Protein AF-A0A6P1ILH3-F1 (afdb_monomer_lite)

Sequence (142 aa):
MWLHRAADTLATAYSGVSACRAGCNHCCFIPVKVSATEARVLGRAVGRLPAPVETHRPVHPEGYESPCPFLQDGSCTAYEHRPAVCRTHINLDVDDLLCRLVPGQAVPVPYLDTRLFALASIQIEPEDGAWADLRQWFPTKA

Radius of gyration: 14.7 Å; chains: 1; bounding box: 32×34×36 Å

Secondary structure (DSSP, 8-state):
-HHHHHHHHHHHHHGGG----TT--GGGGS--EEEHHHHHHHHHHTT-PPPP--TTPPPPPPSTTS--TTEETTEETTGGG--HHHHH--B-SSSSGGGS-BTTB-----B---HHHHHHHHHHS---S-EEEHHHHSPPP-

pLDDT: mean 91.42, std 8.39, range [48.34, 97.31]

Structure (mmCIF, N/CA/C/O backbone):
data_AF-A0A6P1ILH3-F1
#
_entry.id   AF-A0A6P1ILH3-F1
#
loop_
_atom_site.group_PDB
_atom_site.id
_atom_site.type_symbol
_atom_site.label_atom_id
_atom_site.label_alt_id
_atom_site.label_comp_id
_atom_site.label_asym_id
_atom_site.label_entity_id
_atom_site.label_seq_id
_atom_site.pdbx_PDB_ins_code
_atom_site.Cartn_x
_atom_site.Cartn_y
_atom_site.Cartn_z
_atom_site.occupancy
_atom_site.B_iso_or_equiv
_atom_site.auth_seq_id
_atom_site.auth_comp_id
_atom_site.auth_asym_id
_atom_site.auth_atom_id
_atom_site.pdbx_PDB_model_num
ATOM 1 N N . MET A 1 1 ? 0.131 -12.379 -10.531 1.00 85.88 1 MET A N 1
ATOM 2 C CA . MET A 1 1 ? 1.491 -12.661 -10.010 1.00 85.88 1 MET A CA 1
ATOM 3 C C . MET A 1 1 ? 1.372 -13.513 -8.750 1.00 85.88 1 MET A C 1
ATOM 5 O O . MET A 1 1 ? 0.344 -13.405 -8.090 1.00 85.88 1 MET A O 1
ATOM 9 N N . TRP A 1 2 ? 2.339 -14.385 -8.429 1.00 90.81 2 TRP A N 1
ATOM 10 C CA . TRP A 1 2 ? 2.252 -15.245 -7.232 1.00 90.81 2 TRP A CA 1
ATOM 11 C C . TRP A 1 2 ? 2.162 -14.415 -5.944 1.00 90.81 2 TRP A C 1
ATOM 13 O O . TRP A 1 2 ? 1.329 -14.722 -5.094 1.00 90.81 2 TRP A O 1
ATOM 23 N N . LEU A 1 3 ? 2.935 -13.325 -5.869 1.00 93.31 3 LEU A N 1
ATOM 24 C CA . LEU A 1 3 ? 3.016 -12.455 -4.703 1.00 93.31 3 LEU A CA 1
ATOM 25 C C . LEU A 1 3 ? 1.663 -11.816 -4.367 1.00 93.31 3 LEU A C 1
ATOM 27 O O . LEU A 1 3 ? 1.248 -11.824 -3.213 1.00 93.31 3 LEU A O 1
ATOM 31 N N . HIS A 1 4 ? 0.923 -11.349 -5.379 1.00 95.00 4 HIS A N 1
ATOM 32 C CA . HIS A 1 4 ? -0.428 -10.801 -5.187 1.00 95.00 4 HIS A CA 1
ATOM 33 C C . HIS A 1 4 ? -1.399 -11.844 -4.636 1.00 95.00 4 HIS A C 1
ATOM 35 O O . HIS A 1 4 ? -2.114 -11.547 -3.692 1.00 95.00 4 HIS A O 1
ATOM 41 N N . ARG A 1 5 ? -1.361 -13.090 -5.134 1.00 95.31 5 ARG A N 1
ATOM 42 C CA . ARG A 1 5 ? -2.217 -14.170 -4.605 1.00 95.31 5 ARG A CA 1
ATOM 43 C C . ARG A 1 5 ? -1.886 -14.513 -3.151 1.00 95.31 5 ARG A C 1
ATOM 45 O O . ARG A 1 5 ? -2.794 -14.766 -2.363 1.00 95.31 5 ARG A O 1
ATOM 52 N N . ALA A 1 6 ? -0.603 -14.520 -2.791 1.00 95.69 6 ALA A N 1
ATOM 53 C CA . ALA A 1 6 ? -0.175 -14.742 -1.412 1.00 95.69 6 ALA A CA 1
ATOM 54 C C . ALA A 1 6 ? -0.627 -13.590 -0.495 1.00 95.69 6 ALA A C 1
ATOM 56 O O . ALA A 1 6 ? -1.175 -13.839 0.578 1.00 95.69 6 ALA A O 1
ATOM 57 N N . ALA A 1 7 ? -0.480 -12.344 -0.957 1.00 96.88 7 ALA A N 1
ATOM 58 C CA . ALA A 1 7 ? -0.969 -11.158 -0.262 1.00 96.88 7 ALA A CA 1
ATOM 59 C C . ALA A 1 7 ? -2.497 -11.170 -0.081 1.00 96.88 7 ALA A C 1
ATOM 61 O O . ALA A 1 7 ? -2.979 -10.877 1.007 1.00 96.88 7 ALA A O 1
ATOM 62 N N . ASP A 1 8 ? -3.257 -11.560 -1.108 1.00 97.06 8 ASP A N 1
ATOM 63 C CA . ASP A 1 8 ? -4.720 -11.674 -1.042 1.00 97.06 8 ASP A CA 1
ATOM 64 C C . ASP A 1 8 ? -5.171 -12.771 -0.078 1.00 97.06 8 ASP A C 1
ATOM 66 O O . ASP A 1 8 ? -6.134 -12.585 0.665 1.00 97.06 8 ASP A O 1
ATOM 70 N N . THR A 1 9 ? -4.460 -13.901 -0.050 1.00 97.31 9 THR A N 1
ATOM 71 C CA . THR A 1 9 ? -4.726 -14.989 0.905 1.00 97.31 9 THR A CA 1
ATOM 72 C C . THR A 1 9 ? -4.554 -14.482 2.337 1.00 97.31 9 THR A C 1
ATOM 74 O O . THR A 1 9 ? -5.434 -14.689 3.173 1.00 97.31 9 THR A O 1
ATOM 77 N N . LEU A 1 10 ? -3.459 -13.762 2.608 1.00 96.38 10 LEU A N 1
ATOM 78 C CA . LEU A 1 10 ? -3.221 -13.136 3.907 1.00 96.38 10 LEU A CA 1
ATOM 79 C C . LEU A 1 10 ? -4.318 -12.114 4.236 1.00 96.38 10 LEU A C 1
ATOM 81 O O . LEU A 1 10 ? -4.927 -12.192 5.297 1.00 96.38 10 LEU A O 1
ATOM 85 N N . ALA A 1 11 ? -4.618 -11.191 3.320 1.00 96.25 11 ALA A N 1
ATOM 86 C CA . ALA A 1 11 ? -5.624 -10.156 3.539 1.00 96.25 11 ALA A CA 1
ATOM 87 C C . ALA A 1 11 ? -7.015 -10.735 3.819 1.00 96.25 11 ALA A C 1
ATOM 89 O O . ALA A 1 11 ? -7.710 -10.284 4.728 1.00 96.25 11 ALA A O 1
ATOM 90 N N . THR A 1 12 ? -7.392 -11.790 3.096 1.00 97.06 12 THR A N 1
ATOM 91 C CA . THR A 1 12 ? -8.659 -12.498 3.304 1.00 97.06 12 THR A CA 1
ATOM 92 C C . THR A 1 12 ? -8.727 -13.104 4.703 1.00 97.06 12 THR A C 1
ATOM 94 O O . THR A 1 12 ? -9.744 -12.947 5.379 1.00 97.06 12 THR A O 1
ATOM 97 N N . ALA A 1 13 ? -7.643 -13.731 5.173 1.00 97.19 13 ALA A N 1
ATOM 98 C CA . ALA A 1 13 ? -7.587 -14.361 6.492 1.00 97.19 13 ALA A CA 1
ATOM 99 C C . ALA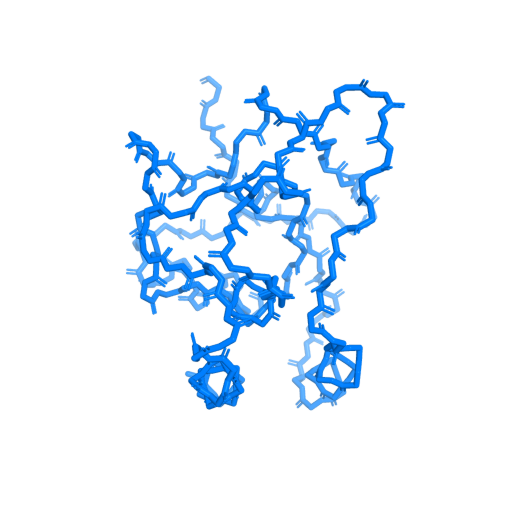 A 1 13 ? -7.805 -13.372 7.654 1.00 97.19 13 ALA A C 1
ATOM 101 O O . ALA A 1 13 ? -8.360 -13.759 8.680 1.00 97.19 13 ALA A O 1
ATOM 102 N N . TYR A 1 14 ? -7.418 -12.103 7.487 1.00 96.75 14 TYR A N 1
ATOM 103 C CA . TYR A 1 14 ? -7.552 -11.059 8.515 1.00 96.75 14 TYR A CA 1
ATOM 104 C C . TYR A 1 14 ? -8.720 -10.089 8.283 1.00 96.75 14 TYR A C 1
ATOM 106 O O . TYR A 1 14 ? -8.953 -9.203 9.102 1.00 96.75 14 TYR A O 1
ATOM 114 N N . SER A 1 15 ? -9.494 -10.260 7.208 1.00 94.69 15 SER A N 1
ATOM 115 C CA . SER A 1 15 ? -10.592 -9.349 6.847 1.00 94.69 15 SER A CA 1
ATOM 116 C C . SER A 1 15 ? -11.660 -9.189 7.939 1.00 94.69 15 SER A C 1
ATOM 118 O O . SER A 1 15 ? -12.214 -8.107 8.096 1.00 94.69 15 SER A O 1
ATOM 120 N N . GLY A 1 16 ? -11.918 -10.231 8.737 1.00 96.06 16 GLY A N 1
ATOM 121 C CA . GLY A 1 16 ? -12.905 -10.194 9.826 1.00 96.06 16 GLY A CA 1
ATOM 122 C C . GLY A 1 16 ? -12.478 -9.403 11.068 1.00 96.06 16 GLY A C 1
ATOM 123 O O . GLY A 1 16 ? -13.304 -9.174 11.947 1.00 96.06 16 GLY A O 1
ATOM 124 N N . VAL A 1 17 ? -11.208 -9.000 11.157 1.00 96.88 17 VAL A N 1
ATOM 125 C CA . VAL A 1 17 ? -10.638 -8.248 12.291 1.00 96.88 17 VAL A CA 1
ATOM 126 C C . VAL A 1 17 ? -9.958 -6.954 11.836 1.00 96.88 17 VAL A C 1
ATOM 128 O O . VAL A 1 17 ? -9.096 -6.424 12.531 1.00 96.88 17 VAL A O 1
ATOM 131 N N . SER A 1 18 ? -10.317 -6.466 10.648 1.00 96.75 18 SER A N 1
ATOM 132 C CA . SER A 1 18 ? -9.734 -5.277 10.036 1.00 96.75 18 SER A CA 1
ATOM 133 C C . SER A 1 18 ? -10.805 -4.297 9.573 1.00 96.75 18 SER A C 1
ATOM 135 O O . SER A 1 18 ? -11.870 -4.697 9.104 1.00 96.75 18 SER A O 1
ATOM 137 N N . ALA A 1 19 ? -10.485 -3.003 9.608 1.00 95.62 19 ALA A N 1
ATOM 138 C CA . ALA A 1 19 ? -11.309 -1.964 9.006 1.00 95.62 19 ALA A CA 1
ATOM 139 C C . ALA A 1 19 ? -10.998 -1.744 7.513 1.00 95.62 19 ALA A C 1
ATOM 141 O O . ALA A 1 19 ? -11.727 -1.012 6.831 1.00 95.62 19 ALA A O 1
ATOM 142 N N . CYS A 1 20 ? -9.922 -2.338 6.984 1.00 95.69 20 CYS A N 1
ATOM 143 C CA . CYS A 1 20 ? -9.495 -2.166 5.599 1.00 95.69 20 CYS A CA 1
ATOM 144 C C . CYS A 1 20 ? -10.535 -2.706 4.605 1.00 95.69 20 CYS A C 1
ATOM 146 O O . CYS A 1 20 ? -10.891 -3.880 4.615 1.00 95.69 20 CYS A O 1
ATOM 148 N N . ARG A 1 21 ? -10.981 -1.846 3.686 1.00 94.31 21 ARG A N 1
ATOM 149 C CA . ARG A 1 21 ? -11.964 -2.167 2.637 1.00 94.31 21 ARG A CA 1
ATOM 150 C C . ARG A 1 21 ? -11.845 -1.206 1.459 1.00 94.31 21 ARG A C 1
ATOM 152 O O . ARG A 1 21 ? -11.141 -0.198 1.555 1.00 94.31 21 ARG A O 1
ATOM 159 N N . ALA A 1 22 ? -12.522 -1.505 0.353 1.00 95.00 22 ALA A N 1
ATOM 160 C CA . ALA A 1 22 ? -12.638 -0.567 -0.760 1.00 95.00 22 ALA A CA 1
ATOM 161 C C . ALA A 1 22 ? -13.255 0.751 -0.261 1.00 95.00 22 ALA A C 1
ATOM 163 O O . ALA A 1 22 ? -14.223 0.737 0.497 1.00 95.00 22 ALA A O 1
ATOM 164 N N . GLY A 1 23 ? -12.645 1.881 -0.629 1.00 93.19 23 GLY A N 1
ATOM 165 C CA . GLY A 1 23 ? -13.019 3.217 -0.145 1.00 93.19 23 GLY A CA 1
ATOM 166 C C . GLY A 1 23 ? -12.278 3.699 1.114 1.00 93.19 23 GLY A C 1
ATOM 167 O O . GLY A 1 23 ? -12.288 4.894 1.384 1.00 93.19 23 GLY A O 1
ATOM 168 N N . CYS A 1 24 ? -11.577 2.831 1.857 1.00 95.00 24 CYS A N 1
ATOM 169 C CA . CYS A 1 24 ? -10.597 3.285 2.855 1.00 95.00 24 CYS A CA 1
ATOM 170 C C . CYS A 1 24 ? -9.284 3.665 2.149 1.00 95.00 24 CYS A C 1
ATOM 172 O O . CYS A 1 24 ? -8.783 2.895 1.325 1.00 95.00 24 CYS A O 1
ATOM 174 N N . ASN A 1 25 ? -8.731 4.845 2.446 1.00 96.31 25 ASN A N 1
ATOM 175 C CA . ASN A 1 25 ? -7.664 5.442 1.637 1.00 96.31 25 ASN A CA 1
ATOM 176 C C . ASN A 1 25 ? -6.511 6.080 2.429 1.00 96.31 25 ASN A C 1
ATOM 178 O O . ASN A 1 25 ? -5.640 6.687 1.815 1.00 96.31 25 ASN A O 1
ATOM 182 N N . HIS A 1 26 ? -6.441 5.933 3.754 1.00 95.62 26 HIS A N 1
ATOM 183 C CA . HIS A 1 26 ? -5.383 6.588 4.540 1.00 95.62 26 HIS A CA 1
ATOM 184 C C . HIS A 1 26 ? -3.972 6.145 4.132 1.00 95.62 26 HIS A C 1
ATOM 186 O O . HIS A 1 26 ? -3.066 6.967 4.017 1.00 95.62 26 HIS A O 1
ATOM 192 N N . CYS A 1 27 ? -3.799 4.866 3.780 1.00 94.50 27 CYS A N 1
ATOM 193 C CA . CYS A 1 27 ? -2.537 4.353 3.241 1.00 94.50 27 CYS A CA 1
ATOM 194 C C . CYS A 1 27 ? -2.172 4.931 1.857 1.00 94.50 27 CYS A C 1
ATOM 196 O O . CYS A 1 27 ? -1.030 4.817 1.422 1.00 94.50 27 CYS A O 1
ATOM 198 N N . CYS A 1 28 ? -3.100 5.594 1.159 1.00 96.31 28 CYS A N 1
ATOM 199 C CA . CYS A 1 28 ? -2.786 6.308 -0.080 1.00 96.31 28 CYS A CA 1
ATOM 200 C C . CYS A 1 28 ? -2.012 7.608 0.174 1.00 96.31 28 CYS A C 1
ATOM 202 O O . CYS A 1 28 ? -1.545 8.210 -0.785 1.00 96.31 28 CYS A O 1
ATOM 204 N N . PHE A 1 29 ? -1.855 8.043 1.424 1.00 95.56 29 PHE A N 1
ATOM 205 C CA . PHE A 1 29 ? -1.145 9.272 1.789 1.00 95.56 29 PHE A CA 1
ATOM 206 C C . PHE A 1 29 ? 0.192 9.014 2.492 1.00 95.56 29 PHE A C 1
ATOM 208 O O . PHE A 1 29 ? 0.855 9.956 2.916 1.00 95.56 29 PHE A O 1
ATOM 215 N N . ILE A 1 30 ? 0.613 7.750 2.579 1.00 94.12 30 ILE A N 1
ATOM 216 C CA . ILE A 1 30 ? 1.924 7.361 3.108 1.00 94.12 30 ILE A CA 1
ATOM 217 C C . ILE A 1 30 ? 2.834 6.856 1.979 1.00 94.12 30 ILE A C 1
ATOM 219 O O . ILE A 1 30 ? 2.369 6.621 0.850 1.00 94.12 30 ILE A O 1
ATOM 223 N N . PRO A 1 31 ? 4.134 6.694 2.251 1.00 93.62 31 PRO A N 1
ATOM 224 C CA . PRO A 1 31 ? 5.047 6.031 1.349 1.00 93.62 31 PRO A CA 1
ATOM 225 C C . PRO A 1 31 ? 4.691 4.570 1.106 1.00 93.62 31 PRO A C 1
ATOM 227 O O . PRO A 1 31 ? 4.496 3.787 2.033 1.00 93.62 31 PRO A O 1
ATOM 230 N N . VAL A 1 32 ? 4.683 4.186 -0.162 1.00 93.88 32 VAL A N 1
ATOM 231 C CA . VAL A 1 32 ? 4.442 2.823 -0.620 1.00 93.88 32 VAL A CA 1
ATOM 232 C C . VAL A 1 32 ? 5.552 2.461 -1.590 1.00 93.88 32 VAL A C 1
ATOM 234 O O . VAL A 1 32 ? 5.485 2.770 -2.782 1.00 93.88 32 VAL A O 1
ATOM 237 N N . LYS A 1 33 ? 6.589 1.805 -1.066 1.00 92.12 33 LYS A N 1
ATOM 238 C CA . LYS A 1 33 ? 7.704 1.309 -1.871 1.00 92.12 33 LYS A CA 1
ATOM 239 C C . LYS A 1 33 ? 7.349 -0.016 -2.512 1.00 92.12 33 LYS A C 1
ATOM 241 O O . LYS A 1 33 ? 6.954 -0.950 -1.820 1.00 92.12 33 LYS A O 1
ATOM 246 N N . VAL A 1 34 ? 7.555 -0.090 -3.818 1.00 92.75 34 VAL A N 1
ATOM 247 C CA . VAL A 1 34 ? 7.351 -1.305 -4.596 1.00 92.75 34 VAL A CA 1
ATOM 248 C C 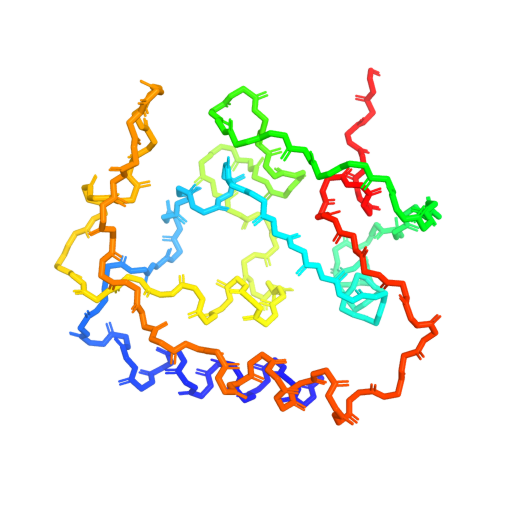. VAL A 1 34 ? 8.531 -1.551 -5.516 1.00 92.75 34 VAL A C 1
ATOM 250 O O . VAL A 1 34 ? 9.252 -0.631 -5.921 1.00 92.75 34 VAL A O 1
ATOM 253 N N . SER A 1 35 ? 8.683 -2.824 -5.825 1.00 91.62 35 SER A N 1
ATOM 254 C CA . SER A 1 35 ? 9.661 -3.375 -6.739 1.00 91.62 35 SER A CA 1
ATOM 255 C C . SER A 1 35 ? 9.391 -2.915 -8.183 1.00 91.62 35 SER A C 1
ATOM 257 O O . SER A 1 35 ? 8.264 -2.531 -8.536 1.00 91.62 35 SER A O 1
ATOM 259 N N . ALA A 1 36 ? 10.398 -2.975 -9.055 1.00 91.56 36 ALA A N 1
ATOM 260 C CA . ALA A 1 36 ? 10.209 -2.650 -10.469 1.00 91.56 36 ALA A CA 1
ATOM 261 C C . ALA A 1 36 ? 9.257 -3.648 -11.154 1.00 91.56 36 ALA A C 1
ATOM 263 O O . ALA A 1 36 ? 8.505 -3.283 -12.064 1.00 91.56 36 ALA A O 1
ATOM 264 N N . THR A 1 37 ? 9.246 -4.910 -10.714 1.00 91.50 37 THR A N 1
ATOM 265 C CA . THR A 1 37 ? 8.300 -5.927 -11.196 1.00 91.50 37 THR A CA 1
ATOM 266 C C . THR A 1 37 ? 6.865 -5.576 -10.822 1.00 91.50 37 THR A C 1
ATOM 268 O O . THR A 1 37 ? 6.002 -5.551 -11.706 1.00 91.50 37 THR A O 1
ATOM 271 N N . GLU A 1 38 ? 6.602 -5.238 -9.556 1.00 93.94 38 GLU A N 1
ATOM 272 C CA . GLU A 1 38 ? 5.280 -4.798 -9.102 1.00 93.94 38 GLU A CA 1
ATOM 273 C C . GLU A 1 38 ? 4.815 -3.551 -9.860 1.00 93.94 38 GLU A C 1
ATOM 275 O O . GLU A 1 38 ? 3.678 -3.513 -10.336 1.00 93.94 38 GLU A O 1
ATOM 280 N N . ALA A 1 39 ? 5.700 -2.567 -10.056 1.00 94.88 39 ALA A N 1
ATOM 281 C CA . ALA A 1 39 ? 5.392 -1.357 -10.815 1.00 94.88 39 ALA A CA 1
ATOM 282 C C . ALA A 1 39 ? 5.015 -1.673 -12.276 1.00 94.88 39 ALA A C 1
ATOM 284 O O . ALA A 1 39 ? 4.024 -1.155 -12.789 1.00 94.88 39 ALA A O 1
ATOM 285 N N . ARG A 1 40 ? 5.731 -2.579 -12.955 1.00 94.31 40 ARG A N 1
ATOM 286 C CA . ARG A 1 40 ? 5.386 -3.015 -14.324 1.00 94.31 40 ARG A CA 1
ATOM 287 C C . ARG A 1 40 ? 4.073 -3.805 -14.375 1.00 94.31 40 ARG A C 1
ATOM 289 O O . ARG A 1 40 ? 3.340 -3.712 -15.361 1.00 94.31 40 ARG A O 1
ATOM 296 N N . VAL A 1 41 ? 3.771 -4.616 -13.359 1.00 94.75 41 VAL A N 1
ATOM 297 C CA . VAL A 1 41 ? 2.493 -5.348 -13.262 1.00 94.75 41 VAL A CA 1
ATOM 298 C C . VAL A 1 41 ? 1.331 -4.378 -13.069 1.00 94.75 41 VAL A C 1
ATOM 300 O O . VAL A 1 41 ? 0.381 -4.426 -13.848 1.00 94.75 41 VAL A O 1
ATOM 303 N N . LEU A 1 42 ? 1.439 -3.467 -12.100 1.00 96.44 42 LEU A N 1
ATOM 304 C CA . LEU A 1 42 ? 0.447 -2.424 -11.850 1.00 96.44 42 LEU A CA 1
ATOM 305 C C . LEU A 1 42 ? 0.246 -1.554 -13.093 1.00 96.44 42 LEU A C 1
ATOM 307 O O . LEU A 1 42 ? -0.882 -1.361 -13.538 1.00 96.44 42 LEU A O 1
ATOM 311 N N . GLY A 1 43 ? 1.342 -1.105 -13.703 1.00 96.88 43 GLY A N 1
ATOM 312 C CA . GLY A 1 43 ? 1.308 -0.241 -14.873 1.00 96.88 43 GLY A CA 1
ATOM 313 C C . GLY A 1 43 ? 0.604 -0.860 -16.081 1.00 96.88 43 GLY A C 1
ATOM 314 O O . GLY A 1 43 ? -0.193 -0.198 -16.745 1.00 96.88 43 GLY A O 1
ATOM 315 N N . ARG A 1 44 ? 0.824 -2.158 -16.334 1.00 96.69 44 ARG A N 1
ATOM 316 C CA . ARG A 1 44 ? 0.087 -2.901 -17.369 1.00 96.69 44 ARG A CA 1
ATOM 317 C C . ARG A 1 44 ? -1.407 -2.979 -17.070 1.00 96.69 44 ARG A C 1
ATOM 319 O O . ARG A 1 44 ? -2.201 -2.811 -17.987 1.00 96.69 44 ARG A O 1
ATOM 326 N N . ALA A 1 45 ? -1.779 -3.216 -15.814 1.00 95.94 45 ALA A N 1
ATOM 327 C CA . ALA A 1 45 ? -3.179 -3.354 -15.422 1.00 95.94 45 ALA A CA 1
ATOM 328 C C . ALA A 1 45 ? -3.962 -2.036 -15.544 1.00 95.94 45 ALA A C 1
ATOM 330 O O . ALA A 1 45 ? -5.124 -2.045 -15.932 1.00 95.94 45 ALA A O 1
ATOM 331 N N . VAL A 1 46 ? -3.314 -0.903 -15.261 1.00 95.38 46 VAL A N 1
ATOM 332 C CA . VAL A 1 46 ? -3.943 0.431 -15.286 1.00 95.38 46 VAL A CA 1
ATOM 333 C C . VAL A 1 46 ? -3.675 1.216 -16.577 1.00 95.38 46 VAL A C 1
ATOM 335 O O . VAL A 1 46 ? -4.044 2.383 -16.675 1.00 95.38 46 VAL A O 1
ATOM 338 N N . GLY A 1 47 ? -3.000 0.615 -17.563 1.00 95.88 47 GLY A N 1
ATOM 339 C CA . GLY A 1 47 ? -2.693 1.262 -18.843 1.00 95.88 47 GLY A CA 1
ATOM 340 C C . GLY A 1 47 ? -1.701 2.431 -18.752 1.00 95.88 47 GLY A C 1
ATOM 341 O O . GLY A 1 47 ? -1.724 3.325 -19.596 1.00 95.88 47 GLY A O 1
ATOM 342 N N . ARG A 1 48 ? -0.823 2.448 -17.741 1.00 94.94 48 ARG A N 1
ATOM 343 C CA . ARG A 1 48 ? 0.170 3.509 -17.504 1.00 94.94 48 ARG A CA 1
ATOM 344 C C . ARG A 1 48 ? 1.538 2.896 -17.243 1.00 94.94 48 ARG A C 1
ATOM 346 O O . ARG A 1 48 ? 1.706 2.182 -16.267 1.00 94.94 48 ARG A O 1
ATOM 353 N N . LEU A 1 49 ? 2.537 3.180 -18.072 1.00 95.31 49 LEU A N 1
ATOM 354 C CA . LEU A 1 49 ? 3.885 2.643 -17.853 1.00 95.31 49 LEU A CA 1
ATOM 355 C C . LEU A 1 49 ? 4.579 3.327 -16.659 1.00 95.31 49 LEU A C 1
ATOM 357 O O . LEU A 1 49 ? 4.408 4.537 -16.485 1.00 95.31 49 LEU A O 1
ATOM 361 N N . PRO A 1 50 ? 5.362 2.582 -15.852 1.00 95.12 50 PRO A N 1
ATOM 362 C CA . PRO A 1 50 ? 6.186 3.183 -14.814 1.00 95.12 50 PRO A CA 1
ATOM 363 C C . PRO A 1 50 ? 7.316 4.019 -15.435 1.00 95.12 50 PRO A C 1
ATOM 365 O O . PRO A 1 50 ? 7.890 3.649 -16.461 1.00 95.12 50 PRO A O 1
ATOM 368 N N . ALA A 1 51 ? 7.638 5.144 -14.805 1.00 93.44 51 ALA A N 1
ATOM 369 C CA . ALA A 1 51 ? 8.773 5.984 -15.157 1.00 93.44 51 ALA A CA 1
ATOM 370 C C . ALA A 1 51 ? 10.098 5.320 -14.737 1.00 93.44 51 ALA A C 1
ATOM 372 O O . ALA A 1 51 ? 10.126 4.579 -13.752 1.00 93.44 51 ALA A O 1
ATOM 373 N N . PRO A 1 52 ? 11.214 5.597 -15.433 1.00 90.06 52 PRO A N 1
ATOM 374 C CA . PRO A 1 52 ? 12.540 5.278 -14.920 1.00 90.06 52 PRO A CA 1
ATOM 375 C C . PRO A 1 52 ? 12.761 5.959 -13.565 1.00 90.06 52 PRO A C 1
ATOM 377 O O . PRO A 1 52 ? 12.453 7.142 -13.404 1.00 90.06 52 PRO A O 1
ATOM 380 N N . VAL A 1 53 ? 13.304 5.222 -12.600 1.00 87.56 53 VAL A N 1
ATOM 381 C CA . VAL A 1 53 ? 13.634 5.745 -11.270 1.00 87.56 53 VAL A CA 1
ATOM 382 C C . VAL A 1 53 ? 15.136 5.681 -11.050 1.00 87.56 53 VAL A C 1
ATOM 384 O O . VAL A 1 53 ? 15.789 4.699 -11.395 1.00 87.56 53 VAL A O 1
ATOM 387 N N . GLU A 1 54 ? 15.687 6.742 -10.472 1.00 79.31 54 GLU A N 1
ATOM 388 C CA . GLU A 1 54 ? 17.075 6.761 -10.025 1.00 79.31 54 GLU A CA 1
ATOM 389 C C . GLU A 1 54 ? 17.206 6.002 -8.702 1.00 79.31 54 GLU A C 1
ATOM 391 O O . GLU A 1 54 ? 16.406 6.176 -7.776 1.00 79.31 54 GLU A O 1
ATOM 396 N N . THR A 1 55 ? 18.244 5.177 -8.594 1.00 68.50 55 THR A N 1
ATOM 397 C CA . THR A 1 55 ? 18.620 4.527 -7.337 1.00 68.50 55 THR A CA 1
ATOM 398 C C . THR A 1 55 ? 18.889 5.582 -6.261 1.00 68.50 55 THR A C 1
ATOM 400 O O . THR A 1 55 ? 19.551 6.580 -6.531 1.00 68.50 55 THR A O 1
ATOM 403 N N . HIS A 1 56 ? 18.415 5.349 -5.033 1.00 70.38 56 HIS A N 1
ATOM 404 C CA . HIS A 1 56 ? 18.590 6.237 -3.866 1.00 70.38 56 HIS A CA 1
ATOM 405 C C . HIS A 1 56 ? 17.819 7.565 -3.886 1.00 70.38 56 HIS A C 1
ATOM 407 O O . HIS A 1 56 ? 18.049 8.411 -3.019 1.00 70.38 56 HIS A O 1
ATOM 413 N N . ARG A 1 57 ? 16.860 7.757 -4.799 1.00 75.31 57 ARG A N 1
ATOM 414 C CA . ARG A 1 57 ? 15.993 8.938 -4.750 1.00 75.31 57 ARG A CA 1
ATOM 415 C C . ARG A 1 57 ? 15.181 8.961 -3.439 1.00 75.31 57 ARG A C 1
ATOM 417 O O . ARG A 1 57 ? 14.550 7.950 -3.111 1.00 75.31 57 ARG A O 1
ATOM 424 N N . PRO A 1 58 ? 15.144 10.091 -2.703 1.00 76.00 58 PRO A N 1
ATOM 425 C CA . PRO A 1 58 ? 14.394 10.190 -1.458 1.00 76.00 58 PRO A CA 1
ATOM 426 C C . PRO A 1 58 ? 12.926 9.829 -1.647 1.00 76.00 58 PRO A C 1
ATOM 428 O O . PRO A 1 58 ? 12.299 10.185 -2.647 1.00 76.00 58 PRO A O 1
ATOM 431 N N . VAL A 1 59 ? 12.395 9.118 -0.661 1.00 75.94 59 VAL A N 1
ATOM 432 C CA . VAL A 1 59 ? 10.979 8.769 -0.581 1.00 75.94 59 VAL A CA 1
ATOM 433 C C . VAL A 1 59 ? 10.164 10.052 -0.468 1.00 75.94 59 VAL A C 1
ATOM 435 O O . VAL A 1 59 ? 10.585 10.986 0.214 1.00 75.94 59 VAL A O 1
ATOM 438 N N . HIS A 1 60 ? 9.009 10.103 -1.128 1.00 76.44 60 HIS A N 1
ATOM 439 C CA . HIS A 1 60 ? 8.091 11.221 -0.937 1.00 76.44 60 HIS A CA 1
ATOM 440 C C . HIS A 1 60 ? 7.628 11.293 0.526 1.00 76.44 60 HIS A C 1
ATOM 442 O O . HIS A 1 60 ? 7.441 10.243 1.141 1.00 76.44 60 HIS A O 1
ATOM 448 N N . PRO A 1 61 ? 7.463 12.500 1.092 1.00 79.38 61 PRO A N 1
ATOM 449 C CA . PRO A 1 61 ? 6.978 12.653 2.458 1.00 79.38 61 PRO A CA 1
ATOM 450 C C . PRO A 1 61 ? 5.532 12.159 2.589 1.00 79.38 61 PRO A C 1
ATOM 452 O O . PRO A 1 61 ? 4.765 12.176 1.624 1.00 79.38 61 PRO A O 1
ATOM 455 N N . GLU A 1 62 ? 5.164 11.726 3.793 1.00 82.06 62 GLU A N 1
ATOM 456 C CA . GLU A 1 62 ? 3.782 11.374 4.128 1.00 82.06 62 GLU A CA 1
ATOM 457 C C . GLU A 1 62 ? 2.931 12.638 4.301 1.00 82.06 62 GLU A C 1
ATOM 459 O O . GLU A 1 62 ? 3.438 13.691 4.695 1.00 82.06 62 GLU A O 1
ATOM 464 N N . GLY A 1 63 ? 1.627 12.529 4.051 1.00 88.88 63 GLY A N 1
A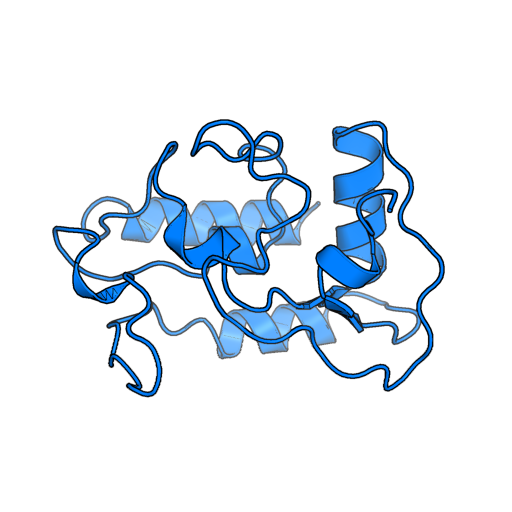TOM 465 C CA . GLY A 1 63 ? 0.673 13.604 4.310 1.00 88.88 63 GLY A CA 1
ATOM 466 C C . GLY A 1 63 ? -0.419 13.722 3.254 1.00 88.88 63 GLY A C 1
ATOM 467 O O . GLY A 1 63 ? -0.274 13.282 2.112 1.00 88.88 63 GLY A O 1
ATOM 468 N N . TYR A 1 64 ? -1.519 14.376 3.633 1.00 91.69 64 TYR A N 1
ATOM 469 C CA . TYR A 1 64 ? -2.676 14.572 2.754 1.00 91.69 64 TYR A CA 1
ATOM 470 C C . TYR A 1 64 ? -2.373 15.422 1.507 1.00 91.69 64 TYR A C 1
ATOM 472 O O . TYR A 1 64 ? -3.081 15.319 0.509 1.00 91.69 64 TYR A O 1
ATOM 480 N N . GLU A 1 65 ? -1.286 16.196 1.528 1.00 91.00 65 GLU A N 1
ATOM 481 C CA . GLU A 1 65 ? -0.800 16.990 0.391 1.00 91.00 65 GLU A CA 1
ATOM 482 C C . GLU A 1 65 ? -0.042 16.158 -0.658 1.00 91.00 65 GLU A C 1
ATOM 484 O O . GLU A 1 65 ? 0.225 16.640 -1.757 1.00 91.00 65 GLU A O 1
ATOM 489 N N . SER A 1 66 ? 0.299 14.900 -0.350 1.00 89.94 66 SER A N 1
ATOM 490 C CA . SER A 1 66 ? 1.008 14.001 -1.265 1.00 89.94 66 SER A CA 1
ATOM 491 C C . SER A 1 66 ? 0.224 12.704 -1.502 1.00 89.94 66 SER A C 1
ATOM 493 O O . SER A 1 66 ? 0.656 11.621 -1.093 1.00 89.94 66 SER A O 1
ATOM 495 N N . PRO A 1 67 ? -0.948 12.757 -2.160 1.00 94.38 67 PRO A N 1
ATOM 496 C CA . PRO A 1 67 ? -1.723 11.558 -2.451 1.00 94.38 67 PRO A CA 1
ATOM 497 C C . PRO A 1 67 ? -0.987 10.611 -3.407 1.00 94.38 67 PRO A C 1
ATOM 499 O O . PRO A 1 67 ? -0.196 11.012 -4.262 1.00 94.38 67 PRO A O 1
ATOM 502 N N . CYS A 1 68 ? -1.291 9.323 -3.283 1.00 95.38 68 CYS A N 1
ATOM 503 C CA . CYS A 1 68 ? -0.921 8.302 -4.250 1.00 95.38 68 CYS A CA 1
ATOM 504 C C . CYS A 1 68 ? -1.478 8.671 -5.641 1.00 95.38 68 CYS A C 1
ATOM 506 O O . CYS A 1 68 ? -2.639 9.074 -5.733 1.00 95.38 68 CYS A O 1
ATOM 508 N N . PRO A 1 69 ? -0.734 8.450 -6.743 1.00 95.50 69 PRO A N 1
ATOM 509 C CA . PRO A 1 69 ? -1.185 8.784 -8.100 1.00 95.50 69 PRO A CA 1
ATOM 510 C C . PRO A 1 69 ? -2.426 8.019 -8.581 1.00 95.50 69 PRO A C 1
ATOM 512 O O . PRO A 1 69 ? -2.941 8.312 -9.657 1.00 95.50 69 PRO A O 1
ATOM 515 N N . PHE A 1 70 ? -2.856 7.004 -7.828 1.00 96.56 70 PHE A N 1
ATOM 516 C CA . PHE A 1 70 ? -4.034 6.182 -8.107 1.00 96.56 70 PHE A CA 1
ATOM 517 C C . PHE A 1 70 ? -5.210 6.494 -7.174 1.00 96.56 70 PHE A C 1
ATOM 519 O O . PHE A 1 70 ? -6.202 5.771 -7.190 1.00 96.56 70 PHE A O 1
ATOM 526 N N . LEU A 1 71 ? -5.112 7.521 -6.327 1.00 96.75 71 LEU A N 1
ATOM 527 C CA . LEU A 1 71 ? -6.231 7.986 -5.515 1.00 96.75 71 LEU A CA 1
ATOM 528 C C . LEU A 1 71 ? -7.059 9.001 -6.312 1.00 96.75 71 LEU A C 1
ATOM 530 O O . LEU A 1 71 ? -6.534 10.027 -6.734 1.00 96.75 71 LEU A O 1
ATOM 534 N N . GLN A 1 72 ? -8.352 8.734 -6.482 1.00 96.00 72 GLN A N 1
ATOM 535 C CA . GLN A 1 72 ? -9.302 9.633 -7.135 1.00 96.00 72 GLN A CA 1
ATOM 536 C C . GLN A 1 72 ? -10.619 9.640 -6.357 1.00 96.00 72 GLN A C 1
ATOM 538 O O . GLN A 1 72 ? -11.149 8.578 -6.042 1.00 96.00 72 GLN A O 1
ATOM 543 N N . ASP A 1 73 ? -11.126 10.828 -6.013 1.00 95.19 73 ASP A N 1
ATOM 544 C CA . ASP A 1 73 ? -12.402 11.013 -5.299 1.00 95.19 73 ASP A CA 1
ATOM 545 C C . ASP A 1 73 ? -12.539 10.118 -4.051 1.00 95.19 73 ASP A C 1
ATOM 547 O O . ASP A 1 73 ? -13.566 9.497 -3.783 1.00 95.19 73 ASP A O 1
ATOM 551 N N . GLY A 1 74 ? -11.444 9.999 -3.295 1.00 94.56 74 GLY A N 1
ATOM 552 C CA . GLY A 1 74 ? -11.370 9.182 -2.084 1.00 94.56 74 GLY A CA 1
ATOM 553 C C . GLY A 1 74 ? -11.252 7.671 -2.317 1.00 94.56 74 GLY A C 1
ATOM 554 O O . GLY A 1 74 ? -11.145 6.927 -1.345 1.00 94.56 74 GLY A O 1
ATOM 555 N N . SER A 1 75 ? -11.198 7.204 -3.562 1.00 96.56 75 SER A N 1
ATOM 556 C CA . SER A 1 75 ? -11.121 5.783 -3.913 1.00 96.56 75 SER A CA 1
ATOM 557 C C . SER A 1 75 ? -9.863 5.451 -4.714 1.00 96.56 75 SER A C 1
ATOM 559 O O . SER A 1 75 ? -9.390 6.231 -5.536 1.00 96.56 75 SER A O 1
ATOM 561 N N . CYS A 1 76 ? -9.295 4.268 -4.478 1.00 96.50 76 CYS A N 1
ATOM 562 C CA . CYS A 1 76 ? -8.155 3.794 -5.258 1.00 96.50 76 CYS A CA 1
ATOM 563 C C . CYS A 1 76 ? -8.637 3.263 -6.614 1.00 96.50 76 CYS A C 1
ATOM 565 O O . CYS A 1 76 ? -9.325 2.246 -6.672 1.00 96.50 76 CYS A O 1
ATOM 567 N N . THR A 1 77 ? -8.228 3.897 -7.710 1.00 96.19 77 THR A N 1
ATOM 568 C CA . THR A 1 77 ? -8.563 3.470 -9.081 1.00 96.19 77 THR A CA 1
ATOM 569 C C . THR A 1 77 ? -7.888 2.157 -9.476 1.00 96.19 77 THR A C 1
ATOM 571 O O . THR A 1 77 ? -8.312 1.495 -10.417 1.00 96.19 77 THR A O 1
ATOM 574 N N . ALA A 1 78 ? -6.864 1.745 -8.727 1.00 96.12 78 ALA A N 1
ATOM 575 C CA . ALA A 1 78 ? -6.140 0.495 -8.912 1.00 96.12 78 ALA A CA 1
ATOM 576 C C . ALA A 1 78 ? -6.445 -0.545 -7.817 1.00 96.12 78 ALA A C 1
ATOM 578 O O . ALA A 1 78 ? -5.618 -1.423 -7.584 1.00 96.12 78 ALA A O 1
ATOM 579 N N . TYR A 1 79 ? -7.584 -0.454 -7.114 1.00 96.31 79 TYR A N 1
ATOM 580 C CA . TYR A 1 79 ? -7.860 -1.254 -5.908 1.00 96.31 79 TYR A CA 1
ATOM 581 C C . TYR A 1 79 ? -7.658 -2.771 -6.104 1.00 96.31 79 TYR A C 1
ATOM 583 O O . TYR A 1 79 ? -6.967 -3.412 -5.307 1.00 96.31 79 TYR A O 1
ATOM 591 N N . GLU A 1 80 ? -8.180 -3.320 -7.204 1.00 95.56 80 GLU A N 1
ATOM 592 C CA . GLU A 1 80 ? -8.056 -4.741 -7.572 1.00 95.56 80 GLU A CA 1
ATOM 593 C C . GLU A 1 80 ? -6.642 -5.135 -8.018 1.00 95.56 80 GLU A C 1
ATOM 595 O O . GLU A 1 80 ? -6.261 -6.306 -7.989 1.00 95.56 80 GLU A O 1
ATOM 600 N N . HIS A 1 81 ? -5.820 -4.157 -8.395 1.00 96.12 81 HIS A N 1
ATOM 601 C CA . HIS A 1 81 ? -4.457 -4.335 -8.899 1.00 96.12 81 HIS A CA 1
ATOM 602 C C . HIS A 1 81 ? -3.397 -3.792 -7.940 1.00 96.12 81 HIS A C 1
ATOM 604 O O . HIS A 1 81 ? -2.234 -3.657 -8.320 1.00 96.12 81 HIS A O 1
ATOM 610 N N . ARG A 1 82 ? -3.785 -3.514 -6.690 1.00 96.75 82 ARG A N 1
ATOM 611 C CA . ARG A 1 82 ? -2.894 -3.009 -5.647 1.00 96.75 82 ARG A CA 1
ATOM 612 C C . ARG A 1 82 ? -1.627 -3.871 -5.527 1.00 96.75 82 ARG A C 1
ATOM 614 O O . ARG A 1 82 ? -1.721 -5.100 -5.619 1.00 96.75 82 ARG A O 1
ATOM 621 N N . PRO A 1 83 ? -0.460 -3.254 -5.296 1.00 96.12 83 PRO A N 1
ATOM 622 C CA . PRO A 1 83 ? 0.757 -3.975 -4.947 1.00 96.12 83 PRO A CA 1
ATOM 623 C C . PRO A 1 83 ? 0.592 -4.818 -3.682 1.00 96.12 83 PRO A C 1
ATOM 625 O O . PRO A 1 83 ? -0.311 -4.578 -2.875 1.00 96.12 83 PRO A O 1
ATOM 628 N N . ALA A 1 84 ? 1.495 -5.771 -3.479 1.00 96.06 84 ALA A N 1
ATOM 629 C CA . ALA A 1 84 ? 1.482 -6.675 -2.337 1.00 96.06 84 ALA A CA 1
ATOM 630 C C . ALA A 1 84 ? 1.486 -5.911 -1.008 1.00 96.06 84 ALA A C 1
ATOM 632 O O . ALA A 1 84 ? 0.626 -6.152 -0.166 1.00 96.06 84 ALA A O 1
ATOM 633 N N . VAL A 1 85 ? 2.356 -4.904 -0.877 1.00 95.75 85 VAL A N 1
ATOM 634 C CA . VAL A 1 85 ? 2.419 -4.048 0.318 1.00 95.75 85 VAL A CA 1
ATOM 635 C C . VAL A 1 85 ? 1.084 -3.349 0.608 1.00 95.75 85 VAL A C 1
ATOM 637 O O . VAL A 1 85 ? 0.656 -3.298 1.752 1.00 95.75 85 VAL A O 1
ATOM 640 N N . CYS A 1 86 ? 0.352 -2.887 -0.411 1.00 96.62 86 CYS A N 1
ATOM 641 C CA . CYS A 1 86 ? -0.955 -2.250 -0.218 1.00 96.62 86 CYS A CA 1
ATOM 642 C C . CYS A 1 86 ? -2.057 -3.236 0.191 1.00 96.62 86 CYS A C 1
ATOM 644 O O . CYS A 1 86 ? -3.060 -2.819 0.769 1.00 96.62 86 CYS A O 1
ATOM 646 N N . ARG A 1 87 ? -1.916 -4.519 -0.163 1.00 96.69 87 ARG A N 1
ATOM 647 C CA . ARG A 1 87 ? -2.847 -5.589 0.228 1.00 96.69 87 ARG A CA 1
ATOM 648 C C . ARG A 1 87 ? -2.587 -6.056 1.654 1.00 96.69 87 ARG A C 1
ATOM 650 O O . ARG A 1 87 ? -3.537 -6.382 2.351 1.00 96.69 87 ARG A O 1
ATOM 657 N N . THR A 1 88 ? -1.323 -6.080 2.074 1.00 96.62 88 THR A N 1
ATOM 658 C CA . THR A 1 88 ? -0.906 -6.607 3.378 1.00 96.62 88 THR A CA 1
ATOM 659 C C . THR A 1 88 ? -0.756 -5.534 4.460 1.00 96.62 88 THR A C 1
ATOM 661 O O . THR A 1 88 ? -0.706 -5.878 5.637 1.00 96.62 88 THR A O 1
ATOM 664 N N . HIS A 1 89 ? -0.729 -4.243 4.109 1.00 96.19 89 HIS A N 1
ATOM 665 C CA . HIS A 1 89 ? -0.758 -3.123 5.064 1.00 96.19 89 HIS A CA 1
ATOM 666 C C . HIS A 1 89 ? -2.153 -2.962 5.683 1.00 96.19 89 HIS A C 1
ATOM 668 O O . HIS A 1 89 ? -2.940 -2.094 5.301 1.00 96.19 89 HIS A O 1
ATOM 674 N N . ILE A 1 90 ? -2.471 -3.875 6.595 1.00 96.25 90 ILE A N 1
ATOM 675 C CA . ILE A 1 90 ? -3.804 -4.096 7.155 1.00 96.25 90 ILE A CA 1
ATOM 676 C C . ILE A 1 90 ? -3.818 -3.590 8.589 1.00 96.25 90 ILE A C 1
ATOM 678 O O . ILE A 1 90 ? -2.979 -4.006 9.386 1.00 96.25 90 ILE A O 1
ATOM 682 N N . ASN A 1 91 ? -4.770 -2.726 8.935 1.00 97.12 91 ASN A N 1
ATOM 683 C CA . ASN A 1 91 ? -5.006 -2.377 10.331 1.00 97.12 91 ASN A CA 1
ATOM 684 C C . ASN A 1 91 ? -5.813 -3.484 11.027 1.00 97.12 91 ASN A C 1
ATOM 686 O O . ASN A 1 91 ? -6.748 -4.030 10.447 1.00 97.12 91 ASN A O 1
ATOM 690 N N . LEU A 1 92 ? -5.456 -3.816 12.262 1.00 97.25 92 LEU A N 1
ATOM 691 C CA . LEU A 1 92 ? -6.154 -4.790 13.099 1.00 97.25 92 LEU A CA 1
ATOM 692 C C . LEU A 1 92 ? -6.995 -4.046 14.136 1.00 97.25 92 LEU A C 1
ATOM 694 O O . LEU A 1 92 ? -6.677 -4.030 15.323 1.00 97.25 92 LEU A O 1
ATOM 698 N N . ASP A 1 93 ? -8.026 -3.363 13.649 1.00 96.12 93 ASP A N 1
ATOM 699 C CA . ASP A 1 93 ? -8.940 -2.558 14.455 1.00 96.12 93 ASP A CA 1
ATOM 700 C C . ASP A 1 93 ? -10.344 -2.553 13.827 1.00 96.12 93 ASP A C 1
ATOM 702 O O . ASP A 1 93 ? -10.516 -2.933 12.664 1.00 96.12 93 ASP A O 1
ATOM 706 N N . VAL A 1 94 ? -11.347 -2.120 14.589 1.00 94.19 94 VAL A N 1
ATOM 707 C CA . VAL A 1 94 ? -12.754 -2.065 14.158 1.00 94.19 94 VAL A CA 1
ATOM 708 C C . VAL A 1 94 ? -13.043 -0.895 13.213 1.00 94.19 94 VAL A C 1
ATOM 710 O O . VAL A 1 94 ? -14.002 -0.951 12.441 1.00 94.19 94 VAL A O 1
ATOM 713 N N . ASP A 1 95 ? -12.222 0.159 13.247 1.00 95.94 95 ASP A N 1
ATOM 714 C CA . ASP A 1 95 ? -12.361 1.349 12.407 1.00 95.94 95 ASP A CA 1
ATOM 715 C C . ASP A 1 95 ? -11.013 1.878 11.872 1.00 95.94 95 ASP A C 1
ATOM 717 O O . ASP A 1 95 ? -9.954 1.287 12.077 1.00 95.94 95 ASP A O 1
ATOM 721 N N . ASP A 1 96 ? -11.058 2.961 11.090 1.00 95.69 96 ASP A N 1
ATOM 722 C CA . ASP A 1 96 ? -9.884 3.587 10.469 1.00 95.69 96 ASP A CA 1
ATOM 723 C C . ASP A 1 96 ? -9.254 4.726 11.288 1.00 95.69 96 ASP A C 1
ATOM 725 O O . ASP A 1 96 ? -8.326 5.373 10.798 1.00 95.69 96 ASP A O 1
ATOM 729 N N . LEU A 1 97 ? -9.734 5.005 12.505 1.00 96.00 97 LEU A N 1
ATOM 730 C CA . LEU A 1 97 ? -9.405 6.221 13.253 1.00 96.00 97 LEU A CA 1
ATOM 731 C C . LEU A 1 97 ? -7.898 6.399 13.436 1.00 96.00 97 LEU A C 1
ATOM 733 O O . LEU A 1 97 ? -7.371 7.479 13.175 1.00 96.00 97 LEU A O 1
ATOM 737 N N . LEU A 1 98 ? -7.202 5.331 13.831 1.00 95.94 98 LEU A N 1
ATOM 738 C CA . LEU A 1 98 ? -5.755 5.358 14.047 1.00 95.94 98 LEU A CA 1
ATOM 739 C C . LEU A 1 98 ? -4.962 5.492 12.742 1.00 95.94 98 LEU A C 1
ATOM 741 O O . LEU A 1 98 ? -3.822 5.938 12.768 1.00 95.94 98 LEU A O 1
ATOM 745 N N . CYS A 1 99 ? -5.550 5.156 11.593 1.00 95.69 99 CYS A N 1
ATOM 746 C CA . CYS A 1 99 ? -4.882 5.313 10.302 1.00 95.69 99 CYS A CA 1
ATOM 747 C C . CYS A 1 99 ? -4.834 6.776 9.833 1.00 95.69 99 CYS A C 1
ATOM 749 O O . CYS A 1 99 ? -4.109 7.078 8.886 1.00 95.69 99 CYS A O 1
ATOM 751 N N . ARG A 1 100 ? -5.606 7.682 10.448 1.00 94.94 100 ARG A N 1
ATOM 752 C CA . ARG A 1 100 ? -5.658 9.096 10.059 1.00 94.94 100 ARG A CA 1
ATOM 753 C C . ARG A 1 100 ? -4.331 9.779 10.356 1.00 94.94 100 ARG A C 1
ATOM 755 O O . ARG A 1 100 ? -3.810 9.692 11.466 1.00 94.94 100 ARG A O 1
ATOM 762 N N . LEU A 1 101 ? -3.810 10.499 9.367 1.00 92.44 101 LEU A N 1
ATOM 763 C CA . LEU A 1 101 ? -2.547 11.208 9.516 1.00 92.44 101 LEU A CA 1
ATOM 764 C C . LEU A 1 101 ? -2.758 12.469 10.355 1.00 92.44 101 LEU A C 1
ATOM 766 O O . LEU A 1 101 ? -3.588 13.318 10.026 1.00 92.44 101 LEU A O 1
ATOM 770 N N . VAL A 1 102 ? -1.976 12.600 11.424 1.00 92.12 102 VAL A N 1
ATOM 771 C CA . VAL A 1 102 ? -1.940 13.791 12.276 1.00 92.12 102 VAL A CA 1
ATOM 772 C C . VAL A 1 102 ? -0.568 14.446 12.103 1.00 92.12 102 VAL A C 1
ATOM 774 O O . VAL A 1 102 ? 0.443 13.822 12.434 1.00 92.12 102 VAL A O 1
ATOM 777 N N . PRO A 1 103 ? -0.490 15.680 11.566 1.00 88.94 103 PRO A N 1
ATOM 778 C CA . PRO A 1 103 ? 0.787 16.347 11.336 1.00 88.94 103 PRO A CA 1
ATOM 779 C C . PRO A 1 103 ? 1.657 16.399 12.597 1.00 88.94 103 PRO A C 1
ATOM 781 O O . PRO A 1 103 ? 1.216 16.853 13.650 1.00 88.94 103 PRO A O 1
ATOM 784 N N . GLY A 1 104 ? 2.903 15.933 12.480 1.00 88.31 104 GLY A N 1
ATOM 785 C CA . GLY A 1 104 ? 3.874 15.940 13.578 1.00 88.31 104 GLY A CA 1
ATOM 786 C C . GLY A 1 104 ? 3.669 14.861 14.646 1.00 88.31 104 GLY A C 1
ATOM 787 O O . GLY A 1 104 ? 4.414 14.849 15.624 1.00 88.31 104 GLY A O 1
ATOM 788 N N . GLN A 1 105 ? 2.710 13.945 14.473 1.00 90.81 105 GLN A N 1
ATOM 789 C CA . GLN A 1 105 ? 2.422 12.897 15.447 1.00 90.81 105 GLN A CA 1
ATOM 790 C C . GLN A 1 105 ? 2.512 11.501 14.825 1.00 90.81 105 GLN A C 1
ATOM 792 O O . GLN A 1 105 ? 1.800 11.167 13.882 1.00 90.81 105 GLN A O 1
ATOM 797 N N . ALA A 1 106 ? 3.357 10.654 15.414 1.00 89.88 106 ALA A N 1
ATOM 798 C CA . ALA A 1 106 ? 3.368 9.229 15.115 1.00 89.88 106 ALA A CA 1
ATOM 799 C C . ALA A 1 106 ? 2.175 8.556 15.811 1.00 89.88 106 ALA A C 1
ATOM 801 O O . ALA A 1 106 ? 2.090 8.549 17.041 1.00 89.88 106 ALA A O 1
ATOM 802 N N . VAL A 1 107 ? 1.252 7.998 15.028 1.00 92.88 107 VAL A N 1
ATOM 803 C CA . VAL A 1 107 ? 0.098 7.254 15.547 1.00 92.88 107 VAL A CA 1
ATOM 804 C C . VAL A 1 107 ? 0.428 5.755 15.536 1.00 92.88 107 VAL A C 1
ATOM 806 O O . VAL A 1 107 ? 0.791 5.226 14.483 1.00 92.88 107 VAL A O 1
ATOM 809 N N . PRO A 1 108 ? 0.335 5.045 16.677 1.00 93.50 108 PRO A N 1
ATOM 810 C CA . PRO A 1 108 ? 0.676 3.628 16.761 1.00 93.50 108 PRO A CA 1
ATOM 811 C C . PRO A 1 108 ? -0.471 2.765 16.224 1.00 93.50 108 PRO A C 1
ATOM 813 O O . PRO A 1 108 ? -1.242 2.180 16.981 1.00 93.50 108 PRO A O 1
ATOM 816 N N . VAL A 1 109 ? -0.607 2.706 14.902 1.00 95.69 109 VAL A N 1
ATOM 817 C CA . VAL A 1 109 ? -1.628 1.872 14.260 1.00 95.69 109 VAL A CA 1
ATOM 818 C C . VAL A 1 109 ? -1.300 0.390 14.484 1.00 95.69 109 VAL A C 1
ATOM 820 O O . VAL A 1 109 ? -0.158 -0.013 14.237 1.00 95.69 109 VAL A O 1
ATOM 823 N N . PRO A 1 110 ? -2.264 -0.446 14.913 1.00 96.19 110 PRO A N 1
ATOM 824 C CA . PRO A 1 110 ? -2.047 -1.874 15.116 1.00 96.19 110 PRO A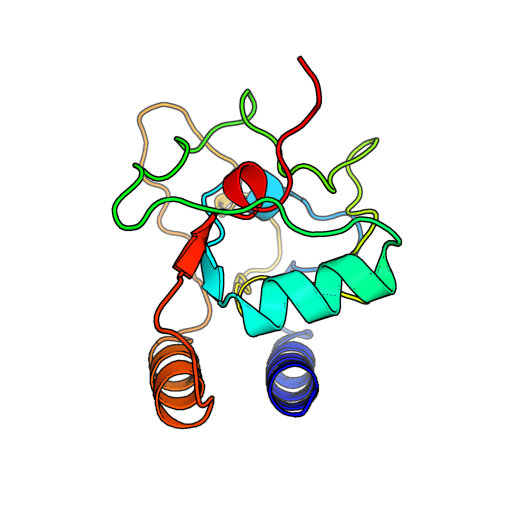 CA 1
ATOM 825 C C . PRO A 1 110 ? -2.017 -2.605 13.767 1.00 96.19 110 PRO A C 1
ATOM 827 O O . PRO A 1 110 ? -2.966 -3.284 13.389 1.00 96.19 110 PRO A O 1
ATOM 830 N N . TYR A 1 111 ? -0.952 -2.434 12.986 1.00 97.00 111 TYR A N 1
ATOM 831 C CA . TYR A 1 111 ? -0.822 -3.122 11.704 1.00 97.00 111 TYR A CA 1
ATOM 832 C C . TYR A 1 111 ? -0.540 -4.616 11.881 1.00 97.00 111 TYR A C 1
ATOM 834 O O . TYR A 1 111 ? 0.184 -5.025 12.792 1.00 97.00 111 TYR A O 1
ATOM 842 N N . LEU A 1 112 ? -1.057 -5.430 10.959 1.00 96.94 112 LEU A N 1
ATOM 843 C CA . LEU A 1 112 ? -0.638 -6.817 10.812 1.00 96.94 112 LEU A CA 1
ATOM 844 C C . LEU A 1 112 ? 0.874 -6.874 10.553 1.00 96.94 112 LEU A C 1
ATOM 846 O O . LEU A 1 112 ? 1.385 -6.227 9.634 1.00 96.94 112 LEU A O 1
ATOM 850 N N . ASP A 1 113 ? 1.593 -7.679 11.338 1.00 95.81 113 ASP A N 1
ATOM 851 C CA . ASP A 1 113 ? 3.030 -7.855 11.144 1.00 95.81 113 ASP A CA 1
ATOM 852 C C . ASP A 1 113 ? 3.308 -8.645 9.862 1.00 95.81 113 ASP A C 1
ATOM 854 O O . ASP A 1 113 ? 3.142 -9.862 9.786 1.00 95.81 113 ASP A O 1
ATOM 858 N N . THR A 1 114 ? 3.749 -7.923 8.838 1.00 95.94 114 THR A N 1
ATOM 859 C CA . THR A 1 114 ? 4.020 -8.456 7.499 1.00 95.94 114 THR A CA 1
ATOM 860 C C . THR A 1 114 ? 5.503 -8.442 7.161 1.00 95.94 114 THR A C 1
ATOM 862 O O . THR A 1 114 ? 5.882 -8.663 6.011 1.00 95.94 114 THR A O 1
ATOM 865 N N . ARG A 1 115 ? 6.377 -8.241 8.156 1.00 94.12 115 ARG A N 1
ATOM 866 C CA . ARG A 1 115 ? 7.829 -8.152 7.935 1.00 94.12 115 ARG A CA 1
ATOM 867 C C . ARG A 1 115 ? 8.395 -9.424 7.313 1.00 94.12 115 ARG A C 1
ATOM 869 O O . ARG A 1 115 ? 9.184 -9.341 6.378 1.00 94.12 115 ARG A O 1
ATOM 876 N N . LEU A 1 116 ? 7.958 -10.597 7.777 1.00 93.50 116 LEU A N 1
ATOM 877 C CA . LEU A 1 116 ? 8.394 -11.872 7.201 1.00 93.50 116 LEU A CA 1
ATOM 878 C C . LEU A 1 116 ? 7.895 -12.052 5.760 1.00 93.50 116 LEU A C 1
ATOM 880 O O . LEU A 1 116 ? 8.642 -12.533 4.913 1.00 93.50 116 LEU A O 1
ATOM 884 N N . PHE A 1 117 ? 6.662 -11.626 5.472 1.00 93.25 117 PHE A N 1
ATOM 885 C CA . PHE A 1 117 ? 6.105 -11.654 4.120 1.00 93.25 117 PHE A CA 1
ATOM 886 C C . PHE A 1 117 ? 6.918 -10.765 3.168 1.00 93.25 117 PHE A C 1
ATOM 888 O O . PHE A 1 117 ? 7.313 -11.222 2.098 1.00 93.25 117 PHE A O 1
ATOM 895 N N . ALA A 1 118 ? 7.232 -9.534 3.586 1.00 90.44 118 ALA A N 1
ATOM 896 C CA . ALA A 1 118 ? 8.037 -8.595 2.807 1.00 90.44 118 ALA A CA 1
ATOM 897 C C . ALA A 1 118 ? 9.475 -9.096 2.577 1.00 90.44 118 ALA A C 1
ATOM 899 O O . ALA A 1 118 ? 10.018 -8.969 1.481 1.00 90.44 118 ALA A O 1
ATOM 900 N N . LEU A 1 119 ? 10.102 -9.704 3.590 1.00 90.75 119 LEU A N 1
ATOM 901 C CA . LEU A 1 119 ? 11.430 -10.308 3.438 1.00 90.75 119 LEU A CA 1
ATOM 902 C C . LEU A 1 119 ? 11.405 -11.480 2.451 1.00 90.75 119 LEU A C 1
ATOM 904 O O . LEU A 1 119 ? 12.249 -11.547 1.558 1.00 90.75 119 LEU A O 1
ATOM 908 N N . ALA A 1 120 ? 10.419 -12.371 2.572 1.00 89.38 120 ALA A N 1
ATOM 909 C CA . ALA A 1 120 ? 10.266 -13.500 1.662 1.00 89.38 120 ALA A CA 1
ATOM 910 C C . ALA A 1 120 ? 10.008 -13.038 0.219 1.00 89.38 120 ALA A C 1
ATOM 912 O O . ALA A 1 120 ? 10.595 -13.593 -0.707 1.00 89.38 120 ALA A O 1
ATOM 913 N N . SER A 1 121 ? 9.188 -12.001 0.008 1.00 87.12 121 SER A N 1
ATOM 914 C CA . SER A 1 121 ? 8.937 -11.467 -1.336 1.00 87.12 121 SER A CA 1
ATOM 915 C C . SER A 1 121 ? 10.206 -10.932 -1.992 1.00 87.12 121 SER A C 1
ATOM 917 O O . SER A 1 121 ? 10.469 -11.260 -3.144 1.00 87.12 121 SER A O 1
ATOM 919 N N . ILE A 1 122 ? 11.033 -10.194 -1.242 1.00 86.12 122 ILE A N 1
ATOM 920 C CA . ILE A 1 122 ? 12.321 -9.675 -1.729 1.00 86.12 122 ILE A CA 1
ATOM 921 C C . ILE A 1 122 ? 13.272 -10.813 -2.126 1.00 86.12 122 ILE A C 1
ATOM 923 O O . ILE A 1 122 ? 13.994 -10.695 -3.108 1.00 86.12 122 ILE A O 1
ATOM 927 N N . GLN A 1 123 ? 13.297 -11.911 -1.366 1.00 85.75 123 GLN A N 1
ATOM 928 C CA . GLN A 1 123 ? 14.201 -13.036 -1.632 1.00 85.75 123 GLN A CA 1
ATOM 929 C C . GLN A 1 123 ? 13.755 -13.918 -2.803 1.00 85.75 123 GLN A C 1
ATOM 931 O O . GLN A 1 123 ? 14.596 -14.519 -3.470 1.00 85.75 123 GLN A O 1
ATOM 936 N N . ILE A 1 124 ? 12.445 -14.044 -3.021 1.00 84.50 124 ILE A N 1
ATOM 937 C CA . ILE A 1 124 ? 11.873 -14.951 -4.024 1.00 84.50 124 ILE A CA 1
ATOM 938 C C . ILE A 1 124 ? 11.768 -14.279 -5.398 1.00 84.50 124 ILE A C 1
ATOM 940 O O . ILE A 1 124 ? 11.845 -14.971 -6.413 1.00 84.50 124 ILE A O 1
ATOM 944 N N . GLU A 1 125 ? 11.580 -12.958 -5.463 1.00 73.38 125 GLU A N 1
ATOM 945 C CA . GLU A 1 125 ? 11.484 -12.246 -6.739 1.00 73.38 125 GLU A CA 1
ATOM 946 C C . GLU A 1 125 ? 12.878 -11.902 -7.296 1.00 73.38 125 GLU A C 1
ATOM 948 O O . GLU A 1 125 ? 13.611 -11.123 -6.687 1.00 73.38 125 GLU A O 1
ATOM 953 N N . PRO A 1 126 ? 13.269 -12.450 -8.465 1.00 63.31 126 PRO A N 1
ATOM 954 C CA . PRO A 1 126 ? 14.485 -12.025 -9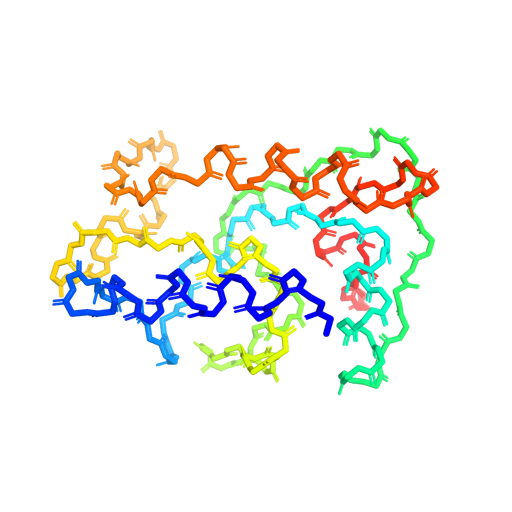.142 1.00 63.31 126 PRO A CA 1
ATOM 955 C C . PRO A 1 126 ? 14.277 -10.608 -9.687 1.00 63.31 126 PRO A C 1
ATOM 957 O O . PRO A 1 126 ? 13.547 -10.401 -10.655 1.00 63.31 126 PRO A O 1
ATOM 960 N N . GLU A 1 127 ? 14.907 -9.629 -9.050 1.00 65.00 127 GLU A N 1
ATOM 961 C CA . GLU A 1 127 ? 14.775 -8.208 -9.375 1.00 65.00 127 GLU A CA 1
ATOM 962 C C . GLU A 1 127 ? 16.094 -7.625 -9.895 1.00 65.00 127 GLU A C 1
ATOM 964 O O . GLU A 1 127 ? 17.184 -8.041 -9.508 1.00 65.00 127 GLU A O 1
ATOM 969 N N . ASP A 1 128 ? 15.986 -6.578 -10.711 1.00 65.75 128 ASP A N 1
ATOM 970 C CA . ASP A 1 128 ? 17.076 -5.688 -11.132 1.00 65.75 128 ASP A CA 1
ATOM 971 C C . ASP A 1 128 ? 17.528 -4.722 -10.008 1.00 65.75 128 ASP A C 1
ATOM 973 O O . ASP A 1 128 ? 18.367 -3.849 -10.226 1.00 65.75 128 ASP A O 1
ATOM 977 N N . GLY A 1 129 ? 17.004 -4.895 -8.788 1.00 70.00 129 GLY A N 1
ATOM 978 C CA . GLY A 1 129 ? 17.388 -4.155 -7.582 1.00 70.00 129 GLY A CA 1
ATOM 979 C C . GLY A 1 129 ? 16.700 -2.796 -7.407 1.00 70.00 129 GLY A C 1
ATOM 980 O O . GLY A 1 129 ? 16.970 -2.103 -6.425 1.00 70.00 129 GLY A O 1
ATOM 981 N N . ALA A 1 130 ? 15.801 -2.401 -8.313 1.00 85.38 130 ALA A N 1
ATOM 982 C CA . ALA A 1 130 ? 15.146 -1.096 -8.273 1.00 85.38 130 ALA A CA 1
ATOM 983 C C . ALA A 1 130 ? 13.856 -1.112 -7.432 1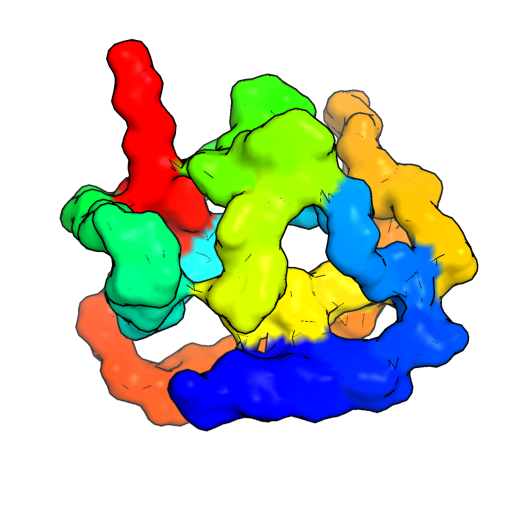.00 85.38 130 ALA A C 1
ATOM 985 O O . ALA A 1 130 ? 12.854 -1.719 -7.802 1.00 85.38 130 ALA A O 1
ATOM 986 N N . TRP A 1 131 ? 13.868 -0.369 -6.323 1.00 88.44 131 TRP A N 1
ATOM 987 C CA . TRP A 1 131 ? 12.719 -0.155 -5.439 1.00 88.44 131 TRP A CA 1
ATOM 988 C C . TRP A 1 131 ? 12.444 1.337 -5.300 1.00 88.44 131 TRP A C 1
ATOM 990 O O . TRP A 1 131 ? 13.351 2.108 -4.982 1.00 88.44 131 TRP A O 1
ATOM 1000 N N . ALA A 1 132 ? 11.192 1.746 -5.490 1.00 92.19 132 ALA A N 1
ATOM 1001 C CA . ALA A 1 132 ? 10.801 3.151 -5.405 1.00 92.19 132 ALA A CA 1
ATOM 1002 C C . ALA A 1 132 ? 9.348 3.317 -4.942 1.00 92.19 132 ALA A C 1
ATOM 1004 O O . ALA A 1 132 ? 8.553 2.376 -4.976 1.00 92.19 132 ALA A O 1
ATOM 1005 N N . ASP A 1 133 ? 9.013 4.518 -4.471 1.00 94.25 133 ASP A N 1
ATOM 1006 C CA . ASP A 1 133 ? 7.648 4.887 -4.096 1.00 94.25 133 ASP A CA 1
ATOM 1007 C C . ASP A 1 133 ? 6.721 4.901 -5.323 1.00 94.25 133 ASP A C 1
ATOM 1009 O O . ASP A 1 133 ? 7.142 5.271 -6.423 1.00 94.25 133 ASP A O 1
ATOM 1013 N N . LEU A 1 134 ? 5.437 4.577 -5.147 1.00 94.56 134 LEU A N 1
ATOM 1014 C CA . LEU A 1 134 ? 4.446 4.665 -6.227 1.00 94.56 134 LEU A CA 1
ATOM 1015 C C . LEU A 1 134 ? 4.407 6.042 -6.907 1.00 94.56 134 LEU A C 1
ATOM 1017 O O . LEU A 1 134 ? 4.201 6.109 -8.116 1.00 94.56 134 LEU A O 1
ATOM 1021 N N . ARG A 1 135 ? 4.648 7.137 -6.180 1.00 94.19 135 ARG A N 1
ATOM 1022 C CA . ARG A 1 135 ? 4.708 8.496 -6.750 1.00 94.19 135 ARG A CA 1
ATOM 1023 C C . ARG A 1 135 ? 5.934 8.711 -7.637 1.00 94.19 135 ARG A C 1
ATOM 1025 O O . ARG A 1 135 ? 5.878 9.518 -8.556 1.00 94.19 135 ARG A O 1
ATOM 1032 N N . GLN A 1 136 ? 7.018 7.973 -7.404 1.00 93.62 136 GLN A N 1
ATOM 1033 C CA . GLN A 1 136 ? 8.217 8.013 -8.245 1.00 93.62 136 GLN A CA 1
ATOM 1034 C C . GLN A 1 136 ? 8.039 7.155 -9.495 1.00 93.62 136 GLN A C 1
ATOM 1036 O O . GLN A 1 136 ? 8.416 7.584 -10.583 1.00 93.62 136 GLN A O 1
ATOM 1041 N N . TRP A 1 137 ? 7.428 5.976 -9.352 1.00 94.62 137 TRP A N 1
ATOM 1042 C CA . TRP A 1 137 ? 7.074 5.128 -10.490 1.00 94.62 137 TRP A CA 1
ATOM 1043 C C . TRP A 1 137 ? 6.005 5.771 -11.377 1.00 94.62 137 TRP A C 1
ATOM 1045 O O . TRP A 1 137 ? 6.032 5.616 -12.593 1.00 94.62 137 TRP A O 1
ATOM 1055 N N . PHE A 1 138 ? 5.065 6.508 -10.789 1.00 95.12 138 PHE A N 1
ATOM 1056 C CA . PHE A 1 138 ? 3.911 7.067 -11.485 1.00 95.12 138 PHE A CA 1
ATOM 1057 C C . PHE A 1 138 ? 3.728 8.558 -11.165 1.00 95.12 138 PHE A C 1
ATOM 1059 O O . PHE A 1 138 ? 2.678 8.950 -10.648 1.00 95.12 138 PHE A O 1
ATOM 1066 N N . PRO A 1 139 ? 4.689 9.428 -11.520 1.00 92.25 139 PRO A N 1
ATOM 1067 C CA . PRO A 1 139 ? 4.619 10.848 -11.187 1.00 92.25 139 PRO A CA 1
ATOM 1068 C C . PRO A 1 139 ? 3.403 11.497 -11.850 1.00 92.25 139 PRO A C 1
ATOM 1070 O O . PRO A 1 139 ? 3.188 11.346 -13.057 1.00 92.25 139 PRO A O 1
ATOM 1073 N N . THR A 1 140 ? 2.571 12.181 -11.065 1.00 83.88 140 THR A N 1
ATOM 1074 C CA . THR A 1 140 ? 1.499 13.034 -11.595 1.00 83.88 140 THR A CA 1
ATOM 1075 C C . THR A 1 140 ? 2.122 14.112 -12.478 1.00 83.88 140 THR A C 1
ATOM 1077 O O . THR A 1 140 ? 3.159 14.673 -12.125 1.00 83.88 140 THR A O 1
ATOM 1080 N N . LYS A 1 141 ? 1.532 14.367 -13.652 1.00 62.31 141 LYS A N 1
ATOM 1081 C CA . LYS A 1 141 ? 1.984 15.473 -14.505 1.00 62.31 141 LYS A CA 1
ATOM 1082 C C . LYS A 1 141 ? 1.803 16.773 -13.713 1.00 62.31 141 LYS A C 1
ATOM 1084 O O . LYS A 1 141 ? 0.731 16.962 -13.141 1.00 62.31 141 LYS A O 1
ATOM 1089 N N . ALA A 1 142 ? 2.869 17.569 -13.632 1.00 48.34 142 ALA A N 1
ATOM 1090 C CA . ALA A 1 142 ? 2.828 18.919 -13.078 1.00 48.34 142 ALA A CA 1
ATOM 1091 C C . ALA A 1 142 ? 1.929 19.828 -13.924 1.00 48.34 142 ALA A C 1
ATOM 1093 O O . ALA A 1 142 ? 1.821 19.559 -15.147 1.00 48.34 142 ALA A O 1
#

Foldseek 3Di:
DVLVVVLLVLLVVLVVQFQDDFLQFLVQQAWDKDAQVLLCQLCVVVVHFFDDFDPPDDTDHGDPVRGQPQADPSGRVSVVSDGSCVSQQTFRHPHCVQSHDDPPDDRPGRGDPCVVSVVVVVVPDPGPPDMGTSCNRPPDDD